Protein AF-A0A2Z2N6V6-F1 (afdb_monomer_lite)

Organism: NCBI:txid54262

Sequence (102 aa):
MRFILSRYGGNVITKEELVKVCTKFNADPEYVVHYLLSYGYAVRILRGLYYVKTVEEFKLKRALKPLKIIGLGLDRLGLKWYYGLFTAFRLNPLTLLTKIFR

pLDDT: mean 84.54, std 14.52, range [32.56, 95.75]

Structure (mmCIF, N/CA/C/O backbone):
data_AF-A0A2Z2N6V6-F1
#
_entry.id   AF-A0A2Z2N6V6-F1
#
loop_
_atom_site.group_PDB
_atom_site.id
_atom_site.type_symbol
_atom_site.label_atom_id
_atom_site.label_alt_id
_atom_site.label_comp_id
_atom_site.label_asym_id
_atom_site.label_entity_id
_atom_site.label_seq_id
_atom_site.pdbx_PDB_ins_code
_atom_site.Cartn_x
_atom_site.Cartn_y
_atom_site.Cartn_z
_atom_site.occupancy
_atom_site.B_iso_or_equiv
_atom_site.auth_seq_id
_atom_site.auth_comp_id
_atom_site.auth_asym_id
_atom_site.auth_atom_id
_atom_site.pdbx_PDB_model_num
ATOM 1 N N . MET A 1 1 ? -7.893 1.802 12.856 1.00 67.69 1 MET A N 1
ATOM 2 C CA . MET A 1 1 ? -6.761 2.406 12.107 1.00 67.69 1 MET A CA 1
ATOM 3 C C . MET A 1 1 ? -5.381 1.888 12.521 1.00 67.69 1 MET A C 1
ATOM 5 O O . MET A 1 1 ? -4.645 1.431 11.655 1.00 67.69 1 MET A O 1
ATOM 9 N N . ARG A 1 2 ? -5.025 1.906 13.820 1.00 78.88 2 ARG A N 1
ATOM 10 C CA . ARG A 1 2 ? -3.697 1.479 14.321 1.00 78.88 2 ARG A CA 1
ATOM 11 C C . ARG A 1 2 ? -3.283 0.077 13.848 1.00 78.88 2 ARG A C 1
ATOM 13 O O . ARG A 1 2 ? -2.136 -0.125 13.475 1.00 78.88 2 ARG A O 1
ATOM 20 N N . PHE A 1 3 ? -4.242 -0.846 13.769 1.00 85.25 3 PHE A N 1
ATOM 21 C CA . PHE A 1 3 ? -4.033 -2.195 13.238 1.00 85.25 3 PHE A CA 1
ATOM 22 C C . PHE A 1 3 ? -3.599 -2.215 11.762 1.00 85.25 3 PHE A C 1
ATOM 24 O O . PHE A 1 3 ? -2.652 -2.913 11.416 1.00 85.25 3 PHE A O 1
ATOM 31 N N . ILE A 1 4 ? -4.248 -1.426 10.895 1.00 84.94 4 ILE A N 1
ATOM 32 C CA . ILE A 1 4 ? -3.943 -1.394 9.455 1.00 84.94 4 ILE A CA 1
ATOM 33 C C . ILE A 1 4 ? -2.535 -0.842 9.230 1.00 84.94 4 ILE A C 1
ATOM 35 O O . ILE A 1 4 ? -1.748 -1.456 8.522 1.00 84.94 4 ILE A O 1
ATOM 39 N N . LEU A 1 5 ? -2.190 0.268 9.887 1.00 85.06 5 LEU A N 1
ATOM 40 C CA . LEU A 1 5 ? -0.858 0.870 9.775 1.00 85.06 5 LEU A CA 1
ATOM 41 C C . LEU A 1 5 ? 0.238 -0.038 10.346 1.00 85.06 5 LEU A C 1
ATOM 43 O O . LEU A 1 5 ? 1.305 -0.149 9.756 1.00 85.06 5 LEU A O 1
ATOM 47 N N . SER A 1 6 ? -0.030 -0.718 11.464 1.00 86.81 6 SER A N 1
ATOM 48 C CA . SER A 1 6 ? 0.933 -1.639 12.075 1.00 86.81 6 SER A CA 1
ATOM 49 C C . SER A 1 6 ? 1.176 -2.888 11.233 1.00 86.81 6 SER A C 1
ATOM 51 O O . SER A 1 6 ? 2.277 -3.425 11.259 1.00 86.81 6 SER A O 1
ATOM 53 N N . ARG A 1 7 ? 0.150 -3.385 10.535 1.00 88.31 7 ARG A N 1
ATOM 54 C CA . ARG A 1 7 ? 0.229 -4.648 9.792 1.00 88.31 7 ARG A CA 1
ATOM 55 C C . ARG A 1 7 ? 0.621 -4.459 8.330 1.00 88.31 7 ARG A C 1
ATOM 57 O O . ARG A 1 7 ? 1.320 -5.298 7.776 1.00 88.31 7 ARG A O 1
ATOM 64 N N . TYR A 1 8 ? 0.152 -3.379 7.712 1.00 90.44 8 TYR A N 1
ATOM 65 C CA . TYR A 1 8 ? 0.306 -3.120 6.281 1.00 90.44 8 TYR A CA 1
ATOM 66 C C . TYR A 1 8 ? 1.172 -1.896 5.980 1.00 90.44 8 TYR A C 1
ATOM 68 O O . TYR A 1 8 ? 1.388 -1.606 4.810 1.00 90.44 8 TYR A O 1
ATOM 76 N N . GLY A 1 9 ? 1.690 -1.184 6.985 1.00 91.06 9 GLY A N 1
ATOM 77 C CA . GLY A 1 9 ? 2.601 -0.063 6.759 1.00 91.06 9 GLY A CA 1
ATOM 78 C C . GLY A 1 9 ? 3.807 -0.485 5.917 1.00 91.06 9 GLY A C 1
ATOM 79 O O . GLY A 1 9 ? 4.517 -1.423 6.269 1.00 91.06 9 GLY A O 1
ATOM 80 N N . GLY A 1 10 ? 4.023 0.200 4.795 1.00 91.00 10 GLY A N 1
ATOM 81 C CA . GLY A 1 10 ? 5.080 -0.118 3.834 1.00 91.00 10 GLY A CA 1
ATOM 82 C C . GLY A 1 10 ? 4.730 -1.237 2.847 1.00 91.00 10 GLY A C 1
ATOM 83 O O . GLY A 1 10 ? 5.581 -1.628 2.051 1.00 91.00 10 GLY A O 1
ATOM 84 N N . ASN A 1 11 ? 3.498 -1.750 2.882 1.00 93.69 11 ASN A N 1
ATOM 85 C CA . ASN A 1 11 ? 3.022 -2.857 2.059 1.00 93.69 11 ASN A CA 1
ATOM 86 C C . ASN A 1 11 ? 1.747 -2.495 1.285 1.00 93.69 11 ASN A C 1
ATOM 88 O O . ASN A 1 11 ? 1.124 -1.446 1.474 1.00 93.69 11 ASN A O 1
ATOM 92 N N . VAL A 1 12 ? 1.368 -3.398 0.382 1.00 95.19 12 VAL A N 1
ATOM 93 C CA . VAL A 1 12 ? 0.175 -3.278 -0.456 1.00 95.19 12 VAL A CA 1
ATOM 94 C C . VAL A 1 12 ? -0.941 -4.167 0.082 1.00 95.19 12 VAL A C 1
ATOM 96 O O . VAL A 1 12 ? -0.701 -5.315 0.448 1.00 95.19 12 VAL A O 1
ATOM 99 N N . ILE A 1 13 ? -2.160 -3.630 0.104 1.00 94.62 13 ILE A N 1
ATOM 100 C CA . ILE A 1 13 ? -3.383 -4.317 0.521 1.00 94.62 13 ILE A CA 1
ATOM 101 C C . ILE A 1 13 ? -4.414 -4.306 -0.614 1.00 94.62 13 ILE A C 1
ATOM 103 O O . ILE A 1 13 ? -4.598 -3.284 -1.289 1.00 94.62 13 ILE A O 1
ATOM 107 N N . THR A 1 14 ? -5.093 -5.434 -0.835 1.00 94.88 14 THR A N 1
ATOM 108 C CA . THR A 1 14 ? -6.210 -5.507 -1.796 1.00 94.88 14 THR A CA 1
ATOM 109 C C . THR A 1 14 ? -7.532 -5.073 -1.160 1.00 94.88 14 THR A C 1
ATOM 111 O O . THR A 1 14 ? -7.677 -5.047 0.067 1.00 94.88 14 THR A O 1
ATOM 114 N N . LYS A 1 15 ? -8.537 -4.749 -1.984 1.00 92.62 15 LYS A N 1
ATOM 115 C CA . LYS A 1 15 ? -9.894 -4.470 -1.493 1.00 92.62 15 LYS A CA 1
ATOM 116 C C . LYS A 1 15 ? -10.443 -5.674 -0.726 1.00 92.62 15 LYS A C 1
ATOM 118 O O . LYS A 1 15 ? -11.024 -5.459 0.332 1.00 92.62 15 LYS A O 1
ATOM 123 N N . GLU A 1 16 ? -10.233 -6.911 -1.189 1.00 92.31 16 GLU A N 1
ATOM 124 C CA . GLU A 1 16 ? -10.756 -8.084 -0.469 1.00 92.31 16 GLU A CA 1
ATOM 125 C C . GLU A 1 16 ? -10.110 -8.247 0.910 1.00 92.31 16 GLU A C 1
ATOM 127 O O . GLU A 1 16 ? -10.793 -8.554 1.887 1.00 92.31 16 GLU A O 1
ATOM 132 N N . GLU A 1 17 ? -8.799 -8.025 1.020 1.00 92.50 17 GLU A N 1
ATOM 133 C CA . GLU A 1 17 ? -8.106 -8.071 2.309 1.00 92.50 17 GLU A CA 1
ATOM 134 C C . GLU A 1 17 ? -8.598 -6.990 3.263 1.00 92.50 17 GLU A C 1
ATOM 136 O O . GLU A 1 17 ? -8.796 -7.242 4.452 1.00 92.50 17 GLU A O 1
ATOM 141 N N . LEU A 1 18 ? -8.813 -5.790 2.736 1.00 91.75 18 LEU A N 1
ATOM 142 C CA . LEU A 1 18 ? -9.273 -4.660 3.518 1.00 91.75 18 LEU A CA 1
ATOM 143 C C . LEU A 1 18 ? -10.714 -4.873 3.996 1.00 91.75 18 LEU A C 1
ATOM 145 O O . LEU A 1 18 ? -10.988 -4.635 5.168 1.00 91.75 18 LEU A O 1
ATOM 149 N N . VAL A 1 19 ? -11.588 -5.439 3.156 1.00 93.00 19 VAL A N 1
ATOM 150 C CA . VAL A 1 19 ? -12.937 -5.878 3.552 1.00 93.00 19 VAL A CA 1
ATOM 151 C C . VAL A 1 19 ? -12.857 -6.900 4.686 1.00 93.00 19 VAL A C 1
ATOM 153 O O . VAL A 1 19 ? -13.509 -6.702 5.705 1.00 93.00 19 VAL A O 1
ATOM 156 N N . LYS A 1 20 ? -11.996 -7.926 4.577 1.00 92.56 20 LYS A N 1
ATOM 157 C CA . LYS A 1 20 ? -11.798 -8.931 5.643 1.00 92.56 20 LYS A CA 1
ATOM 158 C C . LYS A 1 20 ? -11.353 -8.302 6.963 1.00 92.56 20 LYS A C 1
ATOM 160 O O . LYS A 1 20 ? -11.779 -8.738 8.033 1.00 92.56 20 LYS A O 1
ATOM 165 N N . VAL A 1 21 ? -10.469 -7.305 6.909 1.00 91.12 21 VAL A N 1
ATOM 166 C CA . VAL A 1 21 ? -10.043 -6.561 8.100 1.00 91.12 21 VAL A CA 1
ATOM 167 C C . VAL A 1 21 ? -11.213 -5.755 8.658 1.00 91.12 21 VAL A C 1
ATOM 169 O O . VAL A 1 21 ? -11.485 -5.855 9.848 1.00 91.12 21 VAL A O 1
ATOM 172 N N . CYS A 1 22 ? -11.942 -5.020 7.824 1.00 90.06 22 CYS A N 1
ATOM 173 C CA . CYS A 1 22 ? -13.078 -4.207 8.248 1.00 90.06 22 CYS A CA 1
ATOM 174 C C . CYS A 1 22 ? -14.198 -5.040 8.890 1.00 90.06 22 CYS A C 1
ATOM 176 O O . CYS A 1 22 ? -14.656 -4.677 9.972 1.00 90.06 22 CYS A O 1
ATOM 178 N N . THR A 1 23 ? -14.540 -6.208 8.334 1.00 90.50 23 THR A N 1
ATOM 179 C CA . THR A 1 23 ? -15.515 -7.133 8.942 1.00 90.50 23 THR A CA 1
ATOM 180 C C . THR A 1 23 ? -15.098 -7.609 10.332 1.00 90.50 23 THR A C 1
ATOM 182 O O . THR A 1 23 ? -15.946 -7.750 11.203 1.00 90.50 23 THR A O 1
ATOM 185 N N . LYS A 1 24 ? -13.795 -7.799 10.594 1.00 89.88 24 LYS A N 1
ATOM 186 C CA . LYS A 1 24 ? -13.311 -8.191 11.933 1.00 89.88 24 LYS A CA 1
ATOM 187 C C . LYS A 1 24 ? -13.484 -7.096 12.984 1.00 89.88 24 LYS A C 1
ATOM 189 O O . LYS A 1 24 ? -13.551 -7.404 14.166 1.00 89.88 24 LYS A O 1
ATOM 194 N N . PHE A 1 25 ? -13.516 -5.836 12.560 1.00 88.62 25 PHE A N 1
ATOM 195 C CA . PHE A 1 25 ? -13.665 -4.676 13.439 1.00 88.62 25 PHE A CA 1
ATOM 196 C C . PHE A 1 25 ? -15.051 -4.026 13.326 1.00 88.62 25 PHE A C 1
ATOM 198 O O . PHE A 1 25 ? -15.230 -2.920 13.826 1.00 88.62 25 PHE A O 1
ATOM 205 N N . ASN A 1 26 ? -16.007 -4.696 12.667 1.00 90.06 26 ASN A N 1
ATOM 206 C CA . ASN A 1 26 ? -17.359 -4.200 12.404 1.00 90.06 26 ASN A CA 1
ATOM 207 C C . ASN A 1 26 ? -17.383 -2.777 11.804 1.00 90.06 26 ASN A C 1
ATOM 209 O O . ASN A 1 26 ? -18.192 -1.935 12.186 1.00 90.06 26 ASN A O 1
ATOM 213 N N . ALA A 1 27 ? -16.437 -2.497 10.903 1.00 90.00 27 ALA A N 1
ATOM 214 C CA . ALA A 1 27 ? -16.268 -1.202 10.254 1.00 90.00 27 ALA A CA 1
ATOM 215 C C . ALA A 1 27 ? -16.714 -1.257 8.789 1.00 90.00 27 ALA A C 1
ATOM 217 O O . ALA A 1 27 ? -16.551 -2.282 8.126 1.00 90.00 27 ALA A O 1
ATOM 218 N N . ASP A 1 28 ? -17.208 -0.135 8.270 1.00 91.69 28 ASP A N 1
ATOM 219 C CA . ASP A 1 28 ? -17.593 -0.017 6.865 1.00 91.69 28 ASP A CA 1
ATOM 220 C C . ASP A 1 28 ? -16.349 0.056 5.944 1.00 91.69 28 ASP A C 1
ATOM 222 O O . ASP A 1 28 ? -15.493 0.934 6.128 1.00 91.69 28 ASP A O 1
ATOM 226 N N . PRO A 1 29 ? -16.184 -0.863 4.971 1.00 89.50 29 PRO A N 1
ATOM 227 C CA . PRO A 1 29 ? -15.010 -0.892 4.102 1.00 89.50 29 PRO A CA 1
ATOM 228 C C . PRO A 1 29 ? -14.880 0.347 3.214 1.00 89.50 29 PRO A C 1
ATOM 230 O O . PRO A 1 29 ? -13.768 0.858 3.059 1.00 89.50 29 PRO A O 1
ATOM 233 N N . GLU A 1 30 ? -15.978 0.834 2.634 1.00 90.12 30 GLU A N 1
ATOM 234 C CA . GLU A 1 30 ? -15.983 2.027 1.785 1.00 90.12 30 GLU A CA 1
ATOM 235 C C . GLU A 1 30 ? -15.520 3.266 2.563 1.00 90.12 30 GLU A C 1
ATOM 237 O O . GLU A 1 30 ? -14.622 3.980 2.101 1.00 90.12 30 GLU A O 1
ATOM 242 N N . TYR A 1 31 ? -16.049 3.476 3.769 1.00 92.25 31 TYR A N 1
ATOM 243 C CA . TYR A 1 31 ? -15.655 4.554 4.671 1.00 92.25 31 TYR A CA 1
ATOM 244 C C . TYR A 1 31 ? -14.174 4.462 5.040 1.00 92.25 31 TYR A C 1
ATOM 246 O O . TYR A 1 31 ? -13.452 5.456 4.963 1.00 92.25 31 TYR A O 1
ATOM 254 N N . VAL A 1 32 ? -13.681 3.270 5.391 1.00 91.75 32 VAL A N 1
ATOM 255 C CA . VAL A 1 32 ? -12.270 3.076 5.761 1.00 91.75 32 VAL A CA 1
ATOM 256 C C . VAL A 1 32 ? -11.340 3.345 4.579 1.00 91.75 32 VAL A C 1
ATOM 258 O O . VAL A 1 32 ? -10.316 4.008 4.755 1.00 91.75 32 VAL A O 1
ATOM 261 N N . VAL A 1 33 ? -11.680 2.881 3.372 1.00 91.94 33 VAL A N 1
ATOM 262 C CA . VAL A 1 33 ? -10.904 3.184 2.157 1.00 91.94 33 VAL A CA 1
ATOM 263 C C . VAL A 1 33 ? -10.903 4.680 1.886 1.00 91.94 33 VAL A C 1
ATOM 265 O O . VAL A 1 33 ? -9.842 5.251 1.629 1.00 91.94 33 VAL A O 1
ATOM 268 N N . HIS A 1 34 ? -12.071 5.318 1.949 1.00 92.62 34 HIS A N 1
ATOM 269 C CA . HIS A 1 34 ? -12.179 6.750 1.724 1.00 92.62 34 HIS A CA 1
ATOM 270 C C . HIS A 1 34 ? -11.332 7.523 2.735 1.00 92.62 34 HIS 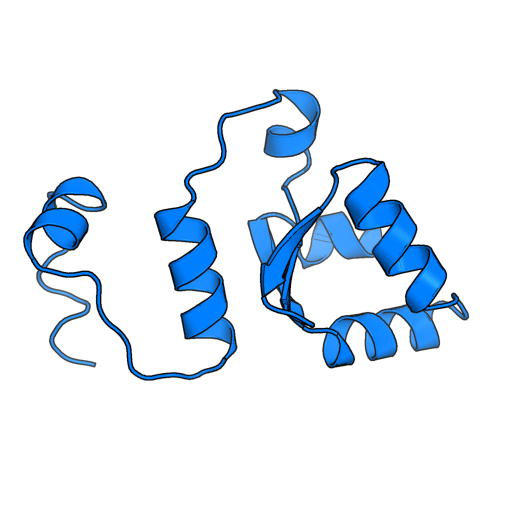A C 1
ATOM 272 O O . HIS A 1 34 ? -10.520 8.352 2.336 1.00 92.62 34 HIS A O 1
ATOM 278 N N . TYR A 1 35 ? -11.425 7.177 4.018 1.00 92.12 35 TYR A N 1
ATOM 279 C CA . TYR A 1 35 ? -10.628 7.770 5.085 1.00 92.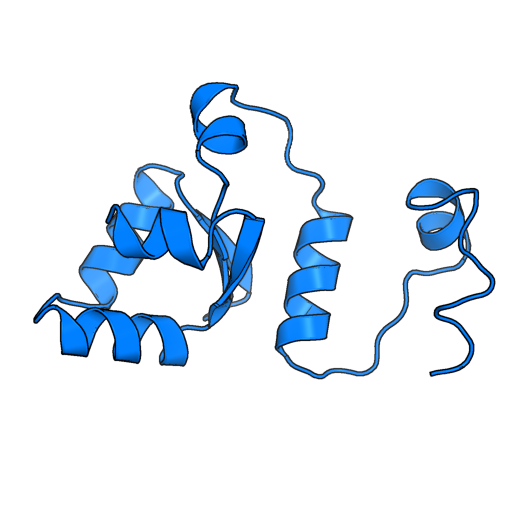12 35 TYR A CA 1
ATOM 280 C C . TYR A 1 35 ? -9.120 7.592 4.849 1.00 92.12 35 TYR A C 1
ATOM 282 O O . TYR A 1 35 ? -8.365 8.560 4.916 1.00 92.12 35 TYR A O 1
ATOM 290 N N . LEU A 1 36 ? -8.672 6.374 4.517 1.00 91.31 36 LEU A N 1
ATOM 291 C CA . LEU A 1 36 ? -7.267 6.066 4.222 1.00 91.31 36 LEU A CA 1
ATOM 292 C C . LEU A 1 36 ? -6.711 6.923 3.076 1.00 91.31 36 LEU A C 1
ATOM 294 O O . LEU A 1 36 ? -5.574 7.392 3.162 1.00 91.31 36 LEU A O 1
ATOM 298 N N . LEU A 1 37 ? -7.498 7.118 2.017 1.00 92.19 37 LEU A N 1
ATOM 299 C CA . LEU A 1 37 ? -7.106 7.901 0.846 1.00 92.19 37 LEU A CA 1
ATOM 300 C C . LEU A 1 37 ? -7.145 9.405 1.127 1.00 92.19 37 LEU A C 1
ATOM 302 O O . LEU A 1 37 ? -6.164 10.092 0.855 1.00 92.19 37 LEU A O 1
ATOM 306 N N . SER A 1 38 ? -8.237 9.905 1.708 1.00 91.88 38 SER A N 1
ATOM 307 C CA . SER A 1 38 ? -8.446 11.335 1.965 1.00 91.88 38 SER A CA 1
ATOM 308 C C . SER A 1 38 ? -7.443 11.897 2.959 1.00 91.88 38 SER 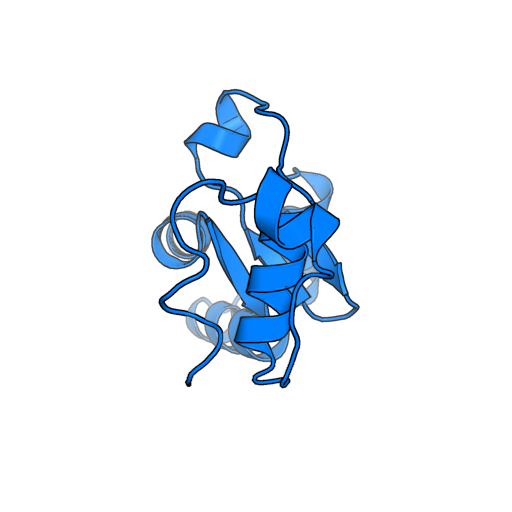A C 1
ATOM 310 O O . SER A 1 38 ? -6.878 12.961 2.731 1.00 91.88 38 SER A O 1
ATOM 312 N N . TYR A 1 39 ? -7.163 11.161 4.036 1.00 90.50 39 TYR A N 1
ATOM 313 C CA . TYR A 1 39 ? -6.133 11.568 4.991 1.00 90.50 39 TYR A CA 1
ATOM 314 C C . TYR A 1 39 ? -4.716 11.316 4.471 1.00 90.50 39 TYR A C 1
ATOM 316 O O . TYR A 1 39 ? -3.758 11.779 5.077 1.00 90.50 39 TYR A O 1
ATOM 324 N N . GLY A 1 40 ? -4.551 10.589 3.362 1.00 89.62 40 GLY A N 1
ATOM 325 C CA . GLY A 1 40 ? -3.249 10.314 2.763 1.00 89.62 40 GLY A CA 1
ATOM 326 C C . GLY A 1 40 ? -2.436 9.236 3.481 1.00 89.62 40 GLY A C 1
ATOM 327 O O . GLY A 1 40 ? -1.220 9.175 3.283 1.00 89.62 40 GLY A O 1
ATOM 328 N N . TYR A 1 41 ? -3.078 8.385 4.286 1.00 91.31 41 TYR A N 1
ATOM 329 C CA . TYR A 1 41 ? -2.474 7.184 4.876 1.00 91.31 41 TYR A CA 1
ATOM 330 C C . TYR A 1 41 ? -2.213 6.093 3.838 1.00 91.31 41 TYR A C 1
ATOM 332 O O . TYR A 1 41 ? -1.305 5.283 4.013 1.00 91.31 41 TYR A O 1
ATOM 340 N N . ALA A 1 42 ? -2.997 6.065 2.764 1.00 93.06 42 ALA A N 1
ATOM 341 C CA . ALA A 1 42 ? -2.812 5.149 1.656 1.00 93.06 42 ALA A CA 1
ATOM 342 C C . ALA A 1 42 ? -2.799 5.885 0.316 1.00 93.06 42 ALA A C 1
ATOM 344 O O . ALA A 1 42 ? -3.341 6.981 0.178 1.00 93.06 42 ALA A O 1
ATOM 345 N N . VAL A 1 43 ? -2.190 5.255 -0.682 1.00 93.69 43 VAL A N 1
ATOM 346 C CA . VAL A 1 43 ? -2.213 5.702 -2.076 1.00 93.69 43 VAL A CA 1
ATOM 347 C C . VAL A 1 43 ? -2.787 4.580 -2.923 1.00 93.69 43 VAL A C 1
ATOM 349 O O . VAL A 1 43 ? -2.385 3.422 -2.796 1.00 93.69 43 VAL A O 1
ATOM 352 N N . ARG A 1 44 ? -3.746 4.910 -3.787 1.00 94.25 44 ARG A N 1
ATOM 353 C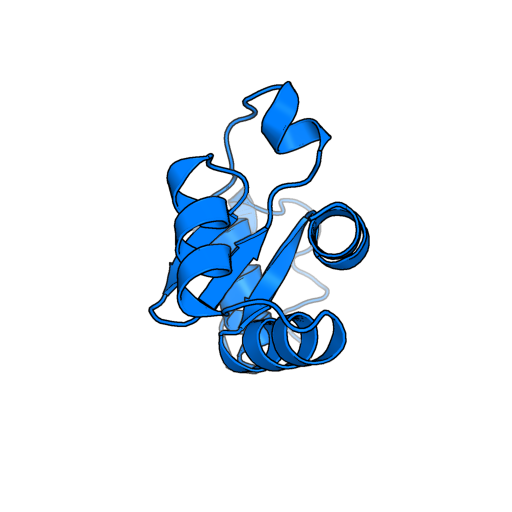 CA . ARG A 1 44 ? -4.287 3.951 -4.749 1.00 94.25 44 ARG A CA 1
ATOM 354 C C . ARG A 1 44 ? -3.238 3.683 -5.830 1.00 94.25 44 ARG A C 1
ATOM 356 O O . ARG A 1 44 ? -2.793 4.618 -6.485 1.00 94.25 44 ARG A O 1
ATOM 363 N N . ILE A 1 45 ? -2.880 2.414 -6.013 1.00 93.69 45 ILE A N 1
ATOM 364 C CA . ILE A 1 45 ? -2.003 1.964 -7.104 1.00 93.69 45 ILE A CA 1
ATOM 365 C C . ILE A 1 45 ? -2.866 1.636 -8.323 1.00 93.69 45 ILE A C 1
ATOM 367 O O . ILE A 1 45 ? -2.672 2.181 -9.402 1.00 93.69 45 ILE A O 1
ATOM 371 N N . LEU A 1 46 ? -3.859 0.767 -8.116 1.00 92.00 46 LEU A N 1
ATOM 372 C CA . LEU A 1 46 ? -4.841 0.317 -9.102 1.00 92.00 46 LEU A CA 1
ATOM 373 C C . LEU A 1 46 ? -6.218 0.266 -8.433 1.00 92.00 46 LEU A C 1
ATOM 375 O O . LEU A 1 46 ? -6.341 0.363 -7.207 1.00 92.00 46 LEU A O 1
ATOM 379 N N . ARG A 1 47 ? -7.290 0.114 -9.215 1.00 89.56 47 ARG A N 1
ATOM 380 C CA . ARG A 1 47 ? -8.630 -0.060 -8.640 1.00 89.56 47 ARG A CA 1
ATOM 381 C C . ARG A 1 47 ? -8.644 -1.328 -7.780 1.00 89.56 47 ARG A C 1
ATOM 383 O O . ARG A 1 47 ? -8.412 -2.417 -8.279 1.00 89.56 47 ARG A O 1
ATOM 390 N N . GLY A 1 48 ? -8.907 -1.160 -6.485 1.00 92.12 48 GLY A N 1
ATOM 391 C CA . GLY A 1 48 ? -8.892 -2.262 -5.523 1.00 92.12 48 GLY A CA 1
ATOM 392 C C . GLY A 1 48 ? -7.509 -2.640 -4.984 1.00 92.12 48 GLY A C 1
ATOM 393 O O . GLY A 1 48 ? -7.418 -3.628 -4.264 1.00 92.12 48 GLY A O 1
ATOM 394 N N . LEU A 1 49 ? -6.461 -1.860 -5.269 1.00 95.00 49 LEU A N 1
ATOM 395 C CA . LEU A 1 49 ? -5.103 -2.101 -4.781 1.00 95.00 49 LEU A CA 1
ATOM 396 C C . LEU A 1 49 ? -4.502 -0.824 -4.186 1.00 95.00 49 LEU A C 1
ATOM 398 O O . LEU A 1 49 ? -4.400 0.208 -4.860 1.00 95.00 49 LEU A O 1
ATOM 402 N N . TYR A 1 50 ? -4.089 -0.896 -2.924 1.00 95.31 50 TYR A N 1
ATOM 403 C CA . TYR A 1 50 ? -3.708 0.276 -2.141 1.00 95.31 50 TYR A CA 1
ATOM 404 C C . TYR A 1 50 ? -2.361 0.065 -1.458 1.00 95.31 50 TYR A C 1
ATOM 406 O O . TYR A 1 50 ? -2.158 -0.939 -0.785 1.00 95.31 50 TYR A O 1
ATOM 414 N N . TYR A 1 51 ? -1.451 1.025 -1.590 1.00 95.75 51 TYR A N 1
ATOM 415 C CA . TYR A 1 51 ? -0.236 1.088 -0.782 1.00 95.75 51 TYR A CA 1
ATOM 416 C C . TYR A 1 51 ? -0.538 1.797 0.530 1.00 95.75 51 TYR A C 1
ATOM 418 O O . TYR A 1 51 ? -1.023 2.928 0.499 1.00 95.75 51 TYR A O 1
ATOM 426 N N . VAL A 1 52 ? -0.236 1.174 1.666 1.00 95.00 52 VAL A N 1
ATOM 427 C CA . VAL A 1 52 ? -0.388 1.798 2.985 1.00 95.00 52 VAL A CA 1
ATOM 428 C C . VAL A 1 52 ? 0.963 2.366 3.407 1.00 95.00 52 VAL A C 1
ATOM 430 O O . VAL A 1 52 ? 1.945 1.636 3.527 1.00 95.00 52 VAL A O 1
ATOM 433 N N . LYS A 1 53 ? 1.019 3.677 3.643 1.00 93.00 53 LYS A N 1
ATOM 434 C CA . LYS A 1 53 ? 2.245 4.354 4.074 1.00 93.00 53 LYS A CA 1
ATOM 435 C C . LYS A 1 53 ? 2.654 3.888 5.467 1.00 93.00 53 LYS A C 1
ATOM 437 O O . LYS A 1 53 ? 1.804 3.638 6.327 1.00 93.00 53 LYS A O 1
ATOM 442 N N . THR A 1 54 ? 3.957 3.829 5.723 1.00 91.62 54 THR A N 1
ATOM 443 C CA . THR A 1 54 ? 4.446 3.700 7.100 1.00 91.62 54 THR A CA 1
ATOM 444 C C . THR A 1 54 ? 4.139 4.971 7.896 1.00 91.62 54 THR A C 1
ATOM 446 O O . THR A 1 54 ? 3.904 6.050 7.343 1.00 91.62 54 THR A O 1
ATOM 449 N N . VAL A 1 55 ? 4.171 4.863 9.226 1.00 87.69 55 VAL A N 1
ATOM 450 C CA . VAL A 1 55 ? 4.008 6.029 10.111 1.00 87.69 55 VAL A CA 1
ATOM 451 C C . VAL A 1 55 ? 5.075 7.091 9.818 1.00 87.69 55 VAL A C 1
ATOM 453 O O . VAL A 1 55 ? 4.783 8.283 9.860 1.00 87.69 55 VAL A O 1
ATOM 456 N N . GLU A 1 56 ? 6.290 6.667 9.475 1.00 87.25 56 GLU A N 1
ATOM 457 C CA . GLU A 1 56 ? 7.395 7.550 9.096 1.00 87.25 56 GLU A CA 1
ATOM 458 C C . GLU A 1 56 ? 7.141 8.254 7.763 1.00 87.25 56 GLU A C 1
ATOM 460 O O . GLU A 1 56 ? 7.282 9.470 7.685 1.00 87.25 56 GLU A O 1
ATOM 465 N N . GLU A 1 57 ? 6.725 7.524 6.723 1.00 88.56 57 GLU A N 1
ATOM 466 C CA . GLU A 1 57 ? 6.397 8.099 5.410 1.00 88.56 57 GLU A CA 1
ATOM 467 C C . GLU A 1 57 ? 5.268 9.126 5.510 1.00 88.56 57 GLU A C 1
ATOM 469 O O . GLU A 1 57 ? 5.306 10.165 4.848 1.00 88.56 57 GLU A O 1
ATOM 474 N N . PHE A 1 58 ? 4.285 8.851 6.368 1.00 86.94 58 PHE A N 1
ATOM 475 C CA . PHE A 1 58 ? 3.185 9.761 6.646 1.00 86.94 58 PHE A CA 1
ATOM 476 C C . PHE A 1 58 ? 3.646 11.019 7.398 1.00 86.94 58 PHE A C 1
ATOM 478 O O . PHE A 1 58 ? 3.375 12.132 6.949 1.00 86.94 58 PHE A O 1
ATOM 485 N N . LYS A 1 59 ? 4.372 10.861 8.515 1.00 86.00 59 LYS A N 1
ATOM 486 C CA . LYS A 1 59 ? 4.816 11.986 9.359 1.00 86.00 59 LYS A CA 1
ATOM 487 C C . LYS A 1 59 ? 5.859 12.865 8.676 1.00 86.00 59 LYS A C 1
ATOM 489 O O . LYS A 1 59 ? 5.766 14.085 8.737 1.00 86.00 59 LYS A O 1
ATOM 494 N N . LEU A 1 60 ? 6.845 12.247 8.031 1.00 86.62 60 LEU A N 1
ATOM 495 C CA . LEU A 1 60 ? 7.983 12.941 7.425 1.00 86.62 60 LEU A CA 1
ATOM 496 C C . LEU A 1 60 ? 7.675 13.471 6.020 1.00 86.62 60 LEU A C 1
ATOM 498 O O . LEU A 1 60 ? 8.566 14.034 5.390 1.00 86.62 60 LEU A O 1
ATOM 502 N N . LYS A 1 61 ? 6.454 13.248 5.503 1.00 81.19 61 LYS A N 1
ATOM 503 C CA . LYS A 1 61 ? 6.043 13.586 4.127 1.00 81.19 61 LYS A CA 1
ATOM 504 C C . LYS A 1 61 ? 7.094 13.179 3.085 1.00 81.19 61 LYS A C 1
ATOM 506 O O . LYS A 1 61 ? 7.318 13.883 2.102 1.00 81.19 61 LYS A O 1
ATOM 511 N N . ARG A 1 62 ? 7.772 12.047 3.316 1.00 79.94 62 ARG A N 1
ATOM 512 C CA . ARG A 1 62 ? 8.841 11.578 2.431 1.00 79.94 62 ARG A CA 1
ATOM 513 C C . ARG A 1 62 ? 8.273 11.317 1.043 1.00 79.94 62 ARG A C 1
ATOM 515 O O . ARG A 1 62 ? 7.174 10.780 0.901 1.00 79.94 62 ARG A O 1
ATOM 522 N N . ALA A 1 63 ? 9.059 11.660 0.025 1.00 80.69 63 ALA A N 1
ATOM 523 C CA . ALA A 1 63 ? 8.729 11.317 -1.345 1.00 80.69 63 ALA A CA 1
ATOM 524 C C . ALA A 1 63 ? 8.610 9.792 -1.469 1.00 80.69 63 ALA A C 1
ATOM 526 O O . ALA A 1 63 ? 9.557 9.046 -1.204 1.00 80.69 63 ALA A O 1
ATOM 527 N N . LEU A 1 64 ? 7.422 9.336 -1.858 1.00 85.81 64 LEU A N 1
ATOM 528 C CA . LEU A 1 64 ? 7.193 7.939 -2.185 1.00 85.81 64 LEU A CA 1
ATOM 529 C C . LEU A 1 64 ? 7.988 7.579 -3.441 1.00 85.81 64 LEU A C 1
ATOM 531 O O . LEU A 1 64 ? 8.113 8.395 -4.348 1.00 85.81 64 LEU A O 1
ATOM 535 N N . LYS A 1 65 ? 8.497 6.346 -3.511 1.00 88.12 65 LYS A N 1
ATOM 536 C CA . LYS A 1 65 ? 9.175 5.812 -4.703 1.00 88.12 65 LYS A CA 1
ATOM 537 C C . LYS A 1 65 ? 8.137 5.100 -5.583 1.00 88.12 65 LYS A C 1
ATOM 539 O O . LYS A 1 65 ? 7.843 3.937 -5.300 1.00 88.12 65 LYS A O 1
ATOM 544 N N . PRO A 1 66 ? 7.581 5.730 -6.639 1.00 88.44 66 PRO A N 1
ATOM 545 C CA . PRO A 1 66 ? 6.389 5.209 -7.314 1.00 88.44 66 PRO A CA 1
ATOM 546 C C . PRO A 1 66 ? 6.632 3.846 -7.960 1.00 88.44 66 PRO A C 1
ATOM 548 O O . PRO A 1 66 ? 5.826 2.937 -7.806 1.00 88.44 66 PRO A O 1
ATOM 551 N N . LEU A 1 67 ? 7.796 3.666 -8.591 1.00 88.62 67 LEU A N 1
ATOM 552 C CA . LEU A 1 67 ? 8.181 2.401 -9.220 1.00 88.62 67 LEU A CA 1
ATOM 553 C C . LEU A 1 67 ? 8.245 1.247 -8.216 1.00 88.62 67 LEU A C 1
ATOM 555 O O . LEU A 1 67 ? 7.734 0.170 -8.500 1.00 88.62 67 LEU A O 1
ATOM 559 N N . LYS A 1 68 ? 8.801 1.491 -7.020 1.00 88.62 68 LYS A N 1
ATOM 560 C CA . LYS A 1 68 ? 8.851 0.487 -5.948 1.00 88.62 68 LYS A CA 1
ATOM 561 C C . LYS A 1 68 ? 7.442 0.085 -5.515 1.00 88.62 68 LYS A C 1
ATOM 563 O O . LYS A 1 68 ? 7.178 -1.097 -5.333 1.00 88.62 68 LYS A O 1
ATOM 568 N N . ILE A 1 69 ? 6.549 1.063 -5.364 1.00 92.38 69 ILE A N 1
ATOM 569 C CA . ILE A 1 69 ? 5.160 0.833 -4.955 1.00 92.38 69 ILE A CA 1
ATOM 570 C C . ILE A 1 69 ? 4.400 0.035 -6.015 1.00 92.38 69 ILE A C 1
ATOM 572 O O . ILE A 1 69 ? 3.717 -0.926 -5.673 1.00 92.38 69 ILE A O 1
ATOM 576 N N . ILE A 1 70 ? 4.551 0.392 -7.292 1.00 91.44 70 ILE A N 1
ATOM 577 C CA . ILE A 1 70 ? 3.951 -0.351 -8.406 1.00 91.44 70 ILE A CA 1
ATOM 578 C C . ILE A 1 70 ? 4.454 -1.794 -8.399 1.00 91.44 70 ILE A C 1
ATOM 580 O O . ILE A 1 70 ? 3.643 -2.712 -8.462 1.00 91.44 70 ILE A O 1
ATOM 584 N N . GLY A 1 71 ? 5.763 -1.998 -8.239 1.00 91.00 71 GLY A N 1
ATOM 585 C CA . GLY A 1 71 ? 6.340 -3.334 -8.163 1.00 91.00 71 GLY A CA 1
ATOM 586 C C . GLY A 1 71 ? 5.784 -4.171 -7.011 1.00 91.00 71 GLY A C 1
ATOM 587 O O . GLY A 1 71 ? 5.387 -5.311 -7.223 1.00 91.00 71 GLY A O 1
ATOM 588 N N . LEU A 1 72 ? 5.656 -3.591 -5.813 1.00 92.38 72 LEU A N 1
ATOM 589 C CA . LEU A 1 72 ? 4.997 -4.259 -4.682 1.00 92.38 72 LEU A CA 1
ATOM 590 C C . LEU A 1 72 ? 3.539 -4.612 -4.995 1.00 92.38 72 LEU A C 1
ATOM 592 O O . LEU A 1 72 ? 3.046 -5.650 -4.563 1.00 92.38 72 LEU A O 1
ATOM 596 N N . GLY A 1 73 ? 2.845 -3.753 -5.741 1.00 93.12 73 GLY A N 1
ATOM 597 C CA . GLY A 1 73 ? 1.479 -4.009 -6.173 1.00 93.12 73 GLY A CA 1
ATOM 598 C C . GLY A 1 73 ? 1.379 -5.190 -7.131 1.00 93.12 73 GLY A C 1
ATOM 599 O O . GLY A 1 73 ? 0.541 -6.065 -6.934 1.00 93.12 73 GLY A O 1
ATOM 600 N N . LEU A 1 74 ? 2.256 -5.246 -8.130 1.00 91.75 74 LEU A N 1
ATOM 601 C CA . LEU A 1 74 ? 2.302 -6.339 -9.100 1.00 91.75 74 LEU A CA 1
ATOM 602 C C . LEU A 1 74 ? 2.735 -7.665 -8.451 1.00 91.75 74 LEU A C 1
ATOM 604 O O . LEU A 1 74 ? 2.110 -8.692 -8.710 1.00 91.75 74 LEU A O 1
ATOM 608 N N . ASP A 1 75 ? 3.722 -7.626 -7.545 1.00 91.12 75 ASP A N 1
ATOM 609 C CA . ASP A 1 75 ? 4.126 -8.773 -6.717 1.00 91.12 75 ASP A CA 1
ATOM 610 C C . ASP A 1 75 ? 2.937 -9.271 -5.876 1.00 91.12 75 ASP A C 1
ATOM 612 O O . ASP A 1 75 ? 2.694 -10.475 -5.780 1.00 91.12 75 ASP A O 1
ATOM 616 N N . ARG A 1 76 ? 2.137 -8.355 -5.306 1.00 92.31 76 ARG A N 1
ATOM 617 C CA . ARG A 1 76 ? 0.956 -8.708 -4.504 1.00 92.31 76 ARG A CA 1
ATOM 618 C C . ARG A 1 76 ? -0.149 -9.370 -5.325 1.00 92.31 76 ARG A C 1
ATOM 620 O O . ARG A 1 76 ? -0.858 -10.218 -4.790 1.00 92.31 76 ARG A O 1
ATOM 627 N N . LEU A 1 77 ? -0.278 -8.997 -6.597 1.00 91.31 77 LEU A N 1
ATOM 628 C CA . LEU A 1 77 ? -1.208 -9.610 -7.548 1.00 91.31 77 LEU A CA 1
ATOM 629 C C . LEU A 1 77 ? -0.713 -10.963 -8.091 1.00 91.31 77 LEU A C 1
ATOM 631 O O . LEU A 1 77 ? -1.464 -11.635 -8.792 1.00 91.31 77 LEU A O 1
ATOM 635 N N . GLY A 1 78 ? 0.526 -11.370 -7.790 1.00 90.19 78 GLY A N 1
ATOM 636 C CA . GLY A 1 78 ? 1.100 -12.633 -8.266 1.00 90.19 78 GLY A CA 1
ATOM 637 C C . GLY A 1 78 ? 1.379 -12.656 -9.772 1.00 90.19 78 GLY A C 1
ATOM 638 O O . GLY A 1 78 ? 1.492 -13.728 -10.364 1.00 90.19 78 GLY A O 1
ATOM 639 N N . LEU A 1 79 ? 1.468 -11.487 -10.407 1.00 89.75 79 LEU A N 1
ATOM 640 C CA . LEU A 1 79 ? 1.754 -11.381 -11.834 1.00 89.75 79 LEU A CA 1
ATOM 641 C C . LEU A 1 79 ? 3.244 -11.617 -12.092 1.00 89.75 79 LEU A C 1
ATOM 643 O O . LEU A 1 79 ? 4.093 -11.239 -11.288 1.00 89.75 79 LEU A O 1
ATOM 647 N N . LYS A 1 80 ? 3.580 -12.191 -13.249 1.00 88.94 80 LYS A N 1
ATOM 648 C CA . LYS A 1 80 ? 4.965 -12.207 -13.730 1.00 88.94 80 LYS A CA 1
ATOM 649 C C . LYS A 1 80 ? 5.270 -10.857 -14.366 1.00 88.94 80 LYS A C 1
ATOM 651 O O . LYS A 1 80 ? 4.663 -10.496 -15.370 1.00 88.94 80 LYS A O 1
ATOM 656 N N . TRP A 1 81 ? 6.194 -10.109 -13.779 1.00 87.88 81 TRP A N 1
ATOM 657 C CA . TRP A 1 81 ? 6.603 -8.797 -14.270 1.00 87.88 81 TRP A CA 1
ATOM 658 C C . TRP A 1 81 ? 8.077 -8.549 -13.942 1.00 87.88 81 TRP A C 1
ATOM 660 O O . TRP A 1 81 ? 8.647 -9.171 -13.046 1.00 87.88 81 TRP A O 1
ATOM 670 N N . TYR A 1 82 ? 8.697 -7.625 -14.668 1.00 87.00 82 TYR A N 1
ATOM 671 C CA . TYR A 1 82 ? 10.073 -7.205 -14.432 1.00 87.00 82 TYR A CA 1
ATOM 672 C C . TYR A 1 82 ? 10.218 -5.708 -14.702 1.00 87.00 82 TYR A C 1
ATOM 674 O O . TYR A 1 82 ? 9.480 -5.121 -15.495 1.00 87.00 82 TYR A O 1
ATOM 682 N N . TYR A 1 83 ? 11.182 -5.069 -14.041 1.00 86.56 83 TYR A N 1
ATOM 683 C CA . TYR A 1 83 ? 11.590 -3.724 -14.432 1.00 86.56 83 TYR A CA 1
ATOM 684 C C . TYR A 1 83 ? 12.376 -3.804 -15.741 1.00 86.56 83 TYR A C 1
ATOM 686 O O . TYR A 1 83 ? 13.275 -4.632 -15.865 1.00 86.56 83 TYR A O 1
ATOM 694 N N . GLY A 1 84 ? 12.097 -2.907 -16.690 1.00 85.88 84 GLY A N 1
ATOM 695 C CA . GLY A 1 84 ? 12.959 -2.747 -17.864 1.00 85.88 84 GLY A CA 1
ATOM 696 C C . GLY A 1 84 ? 14.410 -2.470 -17.449 1.00 85.88 84 GLY A C 1
ATOM 697 O O . GLY A 1 84 ? 14.637 -1.852 -16.407 1.00 85.88 84 GLY A O 1
ATOM 698 N N . LEU A 1 85 ? 15.377 -2.912 -18.261 1.00 82.56 85 LEU A N 1
ATOM 699 C CA . LEU A 1 85 ? 16.815 -2.936 -17.942 1.00 82.56 85 LEU A CA 1
ATOM 700 C C . LEU A 1 85 ? 17.307 -1.665 -17.235 1.00 82.56 85 LEU A C 1
ATOM 702 O O . LEU A 1 85 ? 17.857 -1.713 -16.138 1.00 82.56 85 LEU A O 1
ATOM 706 N N . PHE A 1 86 ? 17.044 -0.512 -17.840 1.00 84.31 86 PHE A N 1
ATOM 707 C CA . PHE A 1 86 ? 17.473 0.776 -17.313 1.00 84.31 86 PHE A CA 1
ATOM 708 C C . PHE A 1 86 ? 16.853 1.112 -15.950 1.00 84.31 86 PHE A C 1
ATOM 710 O O . PHE A 1 86 ? 17.529 1.601 -15.045 1.00 84.31 86 PHE A O 1
ATOM 717 N N . THR A 1 87 ? 15.569 0.808 -15.771 1.00 83.75 87 THR A N 1
ATOM 718 C CA . THR A 1 87 ? 14.860 1.011 -14.507 1.00 83.75 87 THR A CA 1
ATOM 719 C C . THR A 1 87 ? 15.359 0.058 -13.427 1.00 83.75 87 THR A C 1
ATOM 721 O O . THR A 1 87 ? 15.530 0.477 -12.283 1.00 83.75 87 THR A O 1
ATOM 724 N N . ALA A 1 88 ? 15.637 -1.199 -13.784 1.00 81.00 88 ALA A N 1
ATOM 725 C CA . ALA A 1 88 ? 16.213 -2.185 -12.875 1.00 81.00 88 ALA A CA 1
ATOM 726 C C . ALA A 1 88 ? 17.570 -1.705 -12.340 1.00 81.00 88 ALA A C 1
ATOM 728 O O . ALA A 1 88 ? 17.767 -1.672 -11.125 1.00 81.00 88 ALA A O 1
ATOM 729 N N . PHE A 1 89 ? 18.444 -1.225 -13.231 1.00 78.62 89 PHE A N 1
ATOM 730 C CA . PHE A 1 89 ? 19.738 -0.643 -12.867 1.00 78.62 89 PHE A CA 1
ATOM 731 C C . PHE A 1 89 ? 19.603 0.567 -11.933 1.00 78.62 89 PHE A C 1
ATOM 733 O O . PHE A 1 89 ? 20.307 0.651 -10.929 1.00 78.62 89 PHE A O 1
ATOM 740 N N . ARG A 1 90 ? 18.672 1.492 -12.213 1.00 79.69 90 ARG A N 1
ATOM 741 C CA . ARG A 1 90 ? 18.456 2.675 -11.357 1.00 79.69 90 ARG A CA 1
ATOM 742 C C . ARG A 1 90 ? 17.892 2.338 -9.978 1.00 79.69 90 ARG A C 1
ATOM 744 O O . ARG A 1 90 ? 18.219 3.010 -9.004 1.00 79.69 90 ARG A O 1
ATOM 751 N N . LEU A 1 91 ? 16.980 1.370 -9.896 1.00 74.62 91 LEU A N 1
ATOM 752 C CA . LEU A 1 91 ? 16.333 1.001 -8.635 1.00 74.62 91 LEU A CA 1
ATOM 753 C C . LEU A 1 91 ? 17.229 0.140 -7.760 1.00 74.62 91 LEU A C 1
ATOM 755 O O . LEU A 1 91 ? 17.057 0.140 -6.539 1.00 74.62 91 LEU A O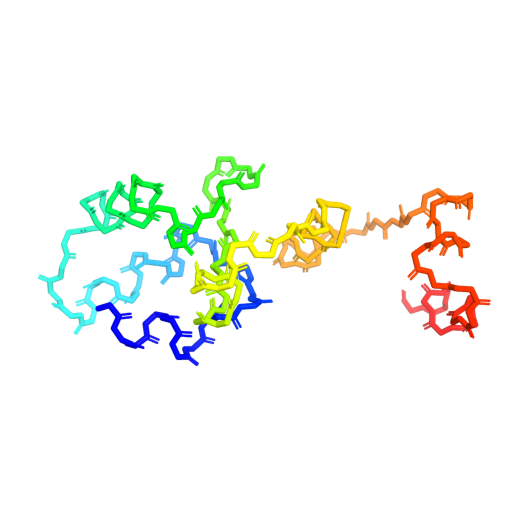 1
ATOM 759 N N . ASN A 1 92 ? 18.144 -0.603 -8.379 1.00 68.81 92 ASN A N 1
ATOM 760 C CA . ASN A 1 92 ? 19.040 -1.470 -7.658 1.00 68.81 92 ASN A CA 1
ATOM 761 C C . ASN A 1 92 ? 20.370 -1.677 -8.403 1.00 68.81 92 ASN A C 1
ATOM 763 O O . ASN A 1 92 ? 20.513 -2.658 -9.135 1.00 68.81 92 ASN A O 1
ATOM 767 N N . 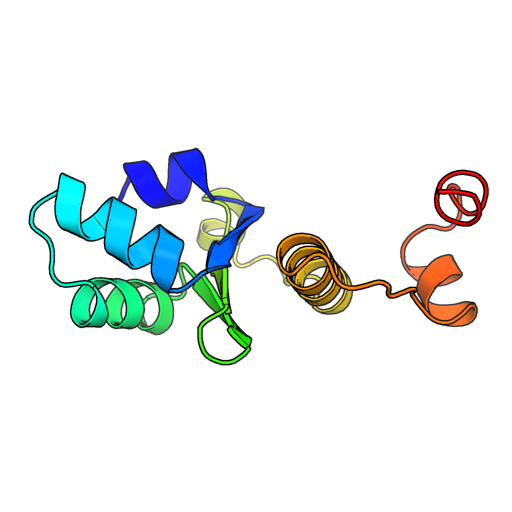PRO A 1 93 ? 21.363 -0.796 -8.197 1.00 55.56 93 PRO A N 1
ATOM 768 C CA . PRO A 1 93 ? 22.649 -0.908 -8.881 1.00 55.56 93 PRO A CA 1
ATOM 769 C C . PRO A 1 93 ? 23.446 -2.173 -8.504 1.00 55.56 93 PRO A C 1
ATOM 771 O O . PRO A 1 93 ? 24.426 -2.475 -9.173 1.00 55.56 93 PRO A O 1
ATOM 774 N N . LEU A 1 94 ? 23.039 -2.928 -7.469 1.00 51.88 94 LEU A N 1
ATOM 775 C CA . LEU A 1 94 ? 23.814 -4.045 -6.908 1.00 51.88 94 LEU A CA 1
ATOM 776 C C . LEU A 1 94 ? 23.133 -5.428 -6.965 1.00 51.88 94 LEU A C 1
ATOM 778 O O . LEU A 1 94 ? 23.760 -6.415 -6.598 1.00 51.88 94 LEU A O 1
ATOM 782 N N . THR A 1 95 ? 21.868 -5.561 -7.384 1.00 46.19 95 THR A N 1
ATOM 783 C CA . THR A 1 95 ? 21.094 -6.816 -7.166 1.00 46.19 95 THR A CA 1
ATOM 784 C C . THR A 1 95 ? 20.586 -7.488 -8.444 1.00 46.19 95 THR A C 1
ATOM 786 O O . THR A 1 95 ? 19.659 -8.295 -8.395 1.00 46.19 95 THR A O 1
ATOM 789 N N . LEU A 1 96 ? 21.194 -7.217 -9.603 1.00 46.09 96 LEU A N 1
ATOM 790 C CA . LEU A 1 96 ? 20.772 -7.839 -10.868 1.00 46.09 96 LEU A CA 1
ATOM 791 C C . LEU A 1 96 ? 20.858 -9.384 -10.868 1.00 46.09 96 LEU A C 1
ATOM 793 O O . LEU A 1 96 ? 20.236 -10.023 -11.707 1.00 46.09 96 LEU A O 1
ATOM 797 N N . LEU A 1 97 ? 21.568 -9.999 -9.916 1.00 38.78 97 LEU A N 1
ATOM 798 C CA . LEU A 1 97 ? 21.780 -11.449 -9.890 1.00 38.78 97 LEU A CA 1
ATOM 799 C C . LEU A 1 97 ? 20.642 -12.274 -9.260 1.00 38.78 97 LEU A C 1
ATOM 801 O O . LEU A 1 97 ? 20.576 -13.469 -9.523 1.00 38.78 97 LEU A O 1
ATOM 805 N N . THR A 1 98 ? 19.726 -11.702 -8.466 1.00 42.03 98 THR A N 1
ATOM 806 C CA . THR A 1 98 ? 18.793 -12.534 -7.663 1.00 42.03 98 THR A CA 1
ATOM 807 C C . THR A 1 98 ? 17.338 -12.570 -8.137 1.00 42.03 98 THR A C 1
ATOM 809 O O . THR A 1 98 ? 16.600 -13.447 -7.698 1.00 42.03 98 THR A O 1
ATOM 812 N N . LYS A 1 99 ? 16.901 -11.679 -9.043 1.00 44.44 99 LYS A N 1
ATOM 813 C CA . LYS A 1 99 ? 15.507 -11.658 -9.556 1.00 44.44 99 LYS A CA 1
ATOM 814 C C . LYS A 1 99 ? 15.336 -12.097 -11.019 1.00 44.44 99 LYS A C 1
ATOM 816 O O . LYS A 1 99 ? 14.203 -12.176 -11.474 1.00 44.44 99 LYS A O 1
ATOM 821 N N . ILE A 1 100 ? 16.416 -12.403 -11.744 1.00 43.53 100 ILE A N 1
ATOM 822 C CA . ILE A 1 100 ? 16.341 -12.910 -13.132 1.00 43.53 100 ILE A CA 1
ATOM 823 C C . ILE A 1 100 ? 16.082 -14.436 -13.177 1.00 43.53 100 ILE A C 1
ATOM 825 O O . ILE A 1 100 ? 15.595 -14.938 -14.182 1.00 43.53 100 ILE A O 1
ATOM 829 N N . PHE A 1 101 ? 16.322 -15.171 -12.081 1.00 32.56 101 PHE A N 1
ATOM 830 C CA . PHE A 1 101 ? 16.256 -16.645 -12.031 1.00 32.56 101 PHE A CA 1
ATOM 831 C C . PHE A 1 101 ? 15.213 -17.226 -11.056 1.00 32.56 101 PHE A C 1
ATOM 833 O O . PHE A 1 101 ? 15.444 -18.287 -10.477 1.00 32.56 101 PHE A O 1
ATOM 840 N N . ARG A 1 102 ? 14.070 -16.567 -10.835 1.00 35.38 102 ARG A N 1
ATOM 841 C CA . ARG A 1 102 ? 12.992 -17.169 -10.033 1.00 35.38 102 ARG A CA 1
ATOM 842 C C . ARG A 1 102 ? 11.629 -17.049 -10.687 1.00 35.38 102 ARG A C 1
ATOM 844 O O . ARG A 1 102 ? 11.347 -15.968 -11.244 1.00 35.38 102 ARG A O 1
#

Radius of gyration: 15.19 Å; chains: 1; bounding box: 41×31×32 Å

Foldseek 3Di:
DVVCQVPQAQAKDFLVRLVVVCVVVVHDSVVVVCVCVVLVQWDDLDVRMIRGHHPCCSVVVDDDDNVVHNVRRCVVVVHDDDDDPVVCCVVDVPPPPPPVPD

Secondary structure (DSSP, 8-state):
-HHHHHHHTTEEEEHHHHHHHHHHTT--HHHHHHHHHHTTSEEEEETTEEEEPPHHHHHTTPPP-HHHHHHHHHHHTT------HHHHHHH-TT-TTTSS--